Protein AF-A0AAV2CJ09-F1 (afdb_monomer_lite)

InterPro domains:
  IPR005162 Retrotransposon-derived protein PEG10, N-terminal capsid-like domain [PF03732] (2-63)

Organism: NCBI:txid586398

Foldseek 3Di:
DVVVPPQPPVNLVVLVVCLQPAAQDVVRALVNSVVSNVVSVVSDDVVCPDQLNSLVSSLVRYDPQLNVQDDPVCSPGSVSVSVSSNVVVVVVVVD

Structure (mmCIF, N/CA/C/O backbone):
data_AF-A0AAV2CJ09-F1
#
_entry.id   AF-A0AAV2CJ09-F1
#
loop_
_atom_site.group_PDB
_atom_site.id
_atom_site.type_symbol
_atom_site.label_atom_id
_atom_site.label_alt_id
_atom_site.label_comp_id
_atom_site.label_asym_id
_atom_site.label_entity_id
_atom_site.label_seq_id
_atom_site.pdbx_PDB_ins_code
_atom_site.Cartn_x
_atom_site.Cartn_y
_atom_site.Cartn_z
_atom_site.occupancy
_atom_site.B_iso_or_equiv
_atom_site.auth_seq_id
_atom_site.auth_comp_id
_atom_site.auth_asym_id
_atom_site.auth_atom_id
_atom_site.pdbx_PDB_model_num
ATOM 1 N N . MET A 1 1 ? 22.296 -2.167 -10.620 1.00 51.25 1 MET A N 1
ATOM 2 C CA . MET A 1 1 ? 21.974 -2.724 -9.282 1.00 51.25 1 MET A CA 1
ATOM 3 C C . MET A 1 1 ? 21.820 -4.232 -9.488 1.00 51.25 1 MET A C 1
ATOM 5 O O . MET A 1 1 ? 21.184 -4.596 -10.460 1.00 51.25 1 MET A O 1
ATOM 9 N N . PHE A 1 2 ? 22.421 -5.109 -8.673 1.00 49.28 2 PHE A N 1
ATOM 10 C CA . PHE A 1 2 ? 22.568 -6.565 -8.944 1.00 49.28 2 PHE A CA 1
ATOM 11 C C . PHE A 1 2 ? 21.270 -7.377 -9.195 1.00 49.28 2 PHE A C 1
ATOM 13 O O . PHE A 1 2 ? 21.333 -8.551 -9.537 1.00 49.28 2 PHE A O 1
ATOM 20 N N . LEU A 1 3 ? 20.086 -6.777 -9.044 1.00 52.19 3 LEU A N 1
ATOM 21 C CA . LEU A 1 3 ? 18.797 -7.403 -9.370 1.00 52.19 3 LEU A CA 1
ATOM 22 C C . LEU A 1 3 ? 18.482 -7.377 -10.876 1.00 52.19 3 LEU A C 1
ATOM 24 O O . LEU A 1 3 ? 17.584 -8.104 -11.314 1.00 52.19 3 LEU A O 1
ATOM 28 N N . ASP A 1 4 ? 19.213 -6.566 -11.655 1.00 53.62 4 ASP A N 1
ATOM 29 C CA . ASP A 1 4 ? 18.964 -6.407 -13.088 1.00 53.62 4 ASP A CA 1
ATOM 30 C C . ASP A 1 4 ? 19.351 -7.640 -13.919 1.00 53.62 4 ASP A C 1
ATOM 32 O O . ASP A 1 4 ? 18.695 -7.932 -14.917 1.00 53.62 4 ASP A O 1
ATOM 36 N N . GLU A 1 5 ? 20.332 -8.413 -13.451 1.00 56.62 5 GLU A N 1
ATOM 37 C CA . GLU A 1 5 ? 20.893 -9.574 -14.156 1.00 56.62 5 GLU A CA 1
ATOM 38 C C . GLU A 1 5 ? 20.152 -10.898 -13.897 1.00 56.62 5 GLU A C 1
ATOM 40 O O . GLU A 1 5 ? 20.343 -11.851 -14.645 1.00 56.62 5 GLU A O 1
ATOM 45 N N . TYR A 1 6 ? 19.305 -10.983 -12.861 1.00 63.34 6 TYR A N 1
ATOM 46 C CA . TYR A 1 6 ? 18.783 -12.277 -12.375 1.00 63.34 6 TYR A CA 1
ATOM 47 C C . TYR A 1 6 ? 17.256 -12.400 -12.315 1.00 63.34 6 TYR A C 1
ATOM 49 O O . TYR 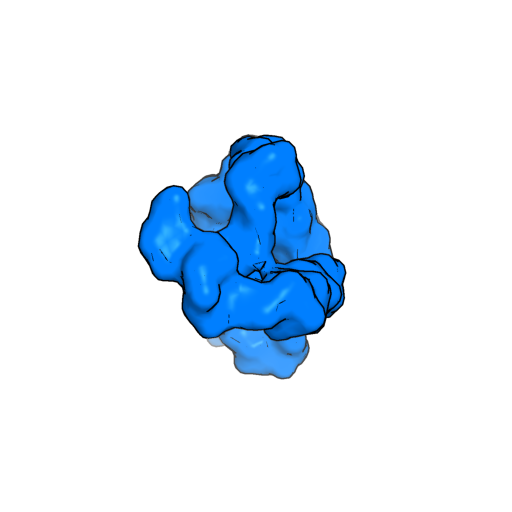A 1 6 ? 16.731 -13.485 -12.069 1.00 63.34 6 TYR A O 1
ATOM 57 N N . ILE A 1 7 ? 16.521 -11.306 -12.527 1.00 65.25 7 ILE A N 1
ATOM 58 C CA . ILE A 1 7 ? 15.054 -11.331 -12.562 1.00 65.25 7 ILE A CA 1
ATOM 59 C C . ILE A 1 7 ? 14.617 -11.104 -14.009 1.00 65.25 7 ILE A C 1
ATOM 61 O O . ILE A 1 7 ? 14.802 -9.993 -14.504 1.00 65.25 7 ILE A O 1
ATOM 65 N N . PRO A 1 8 ? 14.033 -12.109 -14.687 1.00 80.25 8 PRO A N 1
ATOM 66 C CA . PRO A 1 8 ? 13.504 -11.933 -16.033 1.00 80.25 8 PRO A CA 1
ATOM 67 C C . PRO A 1 8 ? 12.545 -10.743 -16.099 1.00 80.25 8 PRO A C 1
ATOM 69 O O . PRO A 1 8 ? 11.766 -10.522 -15.169 1.00 80.25 8 PRO A O 1
ATOM 72 N N . GLN A 1 9 ? 12.575 -9.994 -17.203 1.00 74.25 9 GLN A N 1
ATOM 73 C CA . GLN A 1 9 ? 11.703 -8.831 -17.394 1.00 74.25 9 GLN A CA 1
ATOM 74 C C . GLN A 1 9 ? 10.224 -9.189 -17.184 1.00 74.25 9 GLN A C 1
ATOM 76 O O . GLN A 1 9 ? 9.509 -8.456 -16.511 1.00 74.25 9 GLN A O 1
ATOM 81 N N . THR A 1 10 ? 9.810 -10.374 -17.636 1.00 78.12 10 THR A N 1
ATOM 82 C CA . THR A 1 10 ? 8.464 -10.923 -17.417 1.00 78.12 10 THR A CA 1
ATOM 83 C C . THR A 1 10 ? 8.083 -10.991 -15.938 1.00 78.12 10 THR A C 1
ATOM 85 O O . THR A 1 10 ? 7.011 -10.544 -15.554 1.00 78.12 10 THR A O 1
ATOM 88 N N . VAL A 1 11 ? 8.991 -11.444 -15.070 1.00 78.06 11 VAL A N 1
ATOM 89 C CA . VAL A 1 11 ? 8.755 -11.510 -13.619 1.00 78.06 11 VAL A CA 1
ATOM 90 C C . VAL A 1 11 ? 8.641 -10.108 -13.011 1.00 78.06 11 VAL A C 1
ATOM 92 O O . VAL A 1 11 ? 7.889 -9.906 -12.058 1.00 78.06 11 VAL A O 1
ATOM 95 N N . ARG A 1 12 ? 9.369 -9.117 -13.542 1.00 73.88 12 ARG A N 1
ATOM 96 C CA . ARG A 1 12 ? 9.236 -7.718 -13.098 1.00 73.88 12 ARG A CA 1
ATOM 97 C C . ARG A 1 12 ? 7.902 -7.122 -13.517 1.00 73.88 12 ARG A C 1
ATOM 99 O O . ARG A 1 12 ? 7.278 -6.440 -12.707 1.00 73.88 12 ARG A O 1
ATOM 106 N N . ASP A 1 13 ? 7.472 -7.396 -14.741 1.00 79.19 13 ASP A N 1
ATOM 107 C CA . ASP A 1 13 ? 6.199 -6.922 -15.275 1.00 79.19 13 ASP A CA 1
ATOM 108 C C . ASP A 1 13 ? 5.024 -7.530 -14.497 1.00 79.19 13 ASP A C 1
ATOM 110 O O . ASP A 1 13 ? 4.147 -6.788 -14.054 1.00 79.19 13 ASP A O 1
ATOM 114 N N . ASP A 1 14 ? 5.081 -8.826 -14.175 1.00 82.75 14 ASP A N 1
ATOM 115 C CA . ASP A 1 14 ? 4.099 -9.492 -13.309 1.00 82.75 14 ASP A CA 1
ATOM 116 C C . ASP A 1 14 ? 4.060 -8.857 -11.909 1.00 82.75 14 ASP A C 1
ATOM 118 O O . ASP A 1 14 ? 3.000 -8.519 -11.381 1.00 82.75 14 ASP A O 1
ATOM 122 N N . LYS A 1 15 ? 5.228 -8.613 -11.294 1.00 80.75 15 LYS A N 1
ATOM 123 C CA . LYS A 1 15 ? 5.307 -7.961 -9.972 1.00 80.75 15 LYS A CA 1
ATOM 124 C C . LYS A 1 15 ? 4.822 -6.514 -10.006 1.00 80.75 15 LYS A C 1
ATOM 126 O O . LYS A 1 15 ? 4.283 -6.018 -9.013 1.00 80.75 15 LYS A O 1
ATOM 131 N N . ARG A 1 16 ? 5.000 -5.829 -11.134 1.00 80.38 16 ARG A N 1
ATOM 132 C CA . ARG A 1 16 ? 4.461 -4.491 -11.368 1.00 80.38 16 ARG A CA 1
ATOM 133 C C . ARG A 1 16 ? 2.942 -4.540 -11.488 1.00 80.38 16 ARG A C 1
ATOM 135 O O . ARG A 1 16 ? 2.282 -3.710 -10.866 1.00 80.38 16 ARG A O 1
ATOM 142 N N . GLU A 1 17 ? 2.383 -5.490 -12.230 1.00 84.00 17 GLU A N 1
ATOM 143 C CA . GLU A 1 17 ? 0.935 -5.695 -12.289 1.00 84.00 17 GLU A CA 1
ATOM 144 C C . GLU A 1 17 ? 0.356 -6.008 -10.906 1.00 84.00 17 GLU A C 1
ATOM 146 O O . GLU A 1 17 ? -0.611 -5.362 -10.495 1.00 84.00 17 GLU A O 1
ATOM 151 N N . ASP A 1 18 ? 0.994 -6.905 -10.148 1.00 85.81 18 ASP A N 1
ATOM 152 C CA . ASP A 1 18 ? 0.631 -7.219 -8.762 1.00 85.81 18 ASP A CA 1
ATOM 153 C C . ASP A 1 18 ? 0.590 -5.945 -7.906 1.00 85.81 18 ASP A C 1
ATOM 155 O O . ASP A 1 18 ? -0.378 -5.685 -7.189 1.00 85.81 18 ASP A O 1
ATOM 159 N N . PHE A 1 19 ? 1.617 -5.096 -8.009 1.00 86.38 19 PHE A N 1
ATOM 160 C CA . PHE A 1 19 ? 1.676 -3.825 -7.290 1.00 86.38 19 PHE A CA 1
ATOM 161 C C . PHE A 1 19 ? 0.568 -2.850 -7.719 1.00 86.38 19 PHE A C 1
ATOM 163 O O . PHE A 1 19 ? -0.068 -2.197 -6.882 1.00 86.38 19 PHE A O 1
ATOM 170 N N . MET A 1 20 ? 0.289 -2.756 -9.020 1.00 83.69 20 MET A N 1
ATOM 171 C CA . MET A 1 20 ? -0.767 -1.896 -9.565 1.00 83.69 20 MET A CA 1
ATOM 172 C C . MET A 1 20 ? -2.173 -2.383 -9.205 1.00 83.69 20 MET A C 1
ATOM 174 O O . MET A 1 20 ? -3.092 -1.571 -9.088 1.00 83.69 20 MET A O 1
ATOM 178 N N . ARG A 1 21 ? -2.343 -3.682 -8.955 1.00 89.38 21 ARG A N 1
ATOM 179 C CA . ARG A 1 21 ? -3.616 -4.287 -8.542 1.00 89.38 21 ARG A CA 1
ATOM 180 C C . ARG A 1 21 ? -3.762 -4.419 -7.027 1.00 89.38 21 ARG A C 1
ATOM 182 O O . ARG A 1 21 ? -4.885 -4.598 -6.558 1.00 89.38 21 ARG A O 1
ATOM 189 N N . LEU A 1 22 ? -2.675 -4.265 -6.264 1.00 92.12 22 LEU A N 1
ATOM 190 C CA . LEU A 1 22 ? -2.664 -4.400 -4.809 1.00 92.12 22 LEU A CA 1
ATOM 191 C C . LEU A 1 22 ? -3.731 -3.519 -4.138 1.00 92.12 22 LEU A C 1
ATOM 193 O O . LEU A 1 22 ? -3.739 -2.291 -4.262 1.00 92.12 22 LEU A O 1
ATOM 197 N N . LYS A 1 23 ? -4.631 -4.150 -3.391 1.00 94.44 23 LYS A N 1
ATOM 198 C CA . LYS A 1 23 ? -5.637 -3.481 -2.567 1.00 94.44 23 LYS A CA 1
ATOM 199 C C . LYS A 1 23 ? -5.694 -4.187 -1.221 1.00 94.44 23 LYS A C 1
ATOM 201 O O . LYS A 1 23 ? -5.543 -5.401 -1.159 1.00 94.44 23 LYS A O 1
ATOM 206 N N . GLN A 1 24 ? -5.918 -3.431 -0.157 1.00 95.62 24 GLN A N 1
ATOM 207 C CA . GLN A 1 24 ? -6.173 -3.975 1.165 1.00 95.62 24 GLN A CA 1
ATOM 208 C C . GLN A 1 24 ? -7.510 -4.717 1.137 1.00 95.62 24 GLN A C 1
ATOM 210 O O . GLN A 1 24 ? -8.560 -4.128 0.861 1.00 95.62 24 GLN A O 1
ATOM 215 N N . HIS A 1 25 ? -7.463 -6.016 1.410 1.00 91.56 25 HIS A N 1
ATOM 216 C CA . HIS A 1 25 ? -8.651 -6.861 1.427 1.00 91.56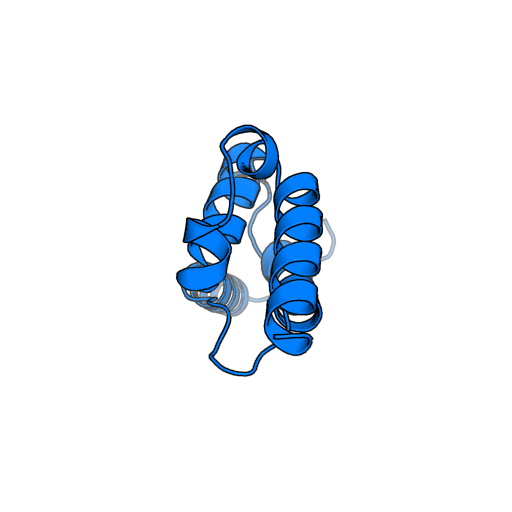 25 HIS A CA 1
ATOM 217 C C . HIS A 1 25 ? -9.476 -6.655 2.705 1.00 91.56 25 HIS A C 1
ATOM 219 O O . HIS A 1 25 ? -8.993 -6.152 3.722 1.00 91.56 25 HIS A O 1
ATOM 225 N N . ARG A 1 26 ? -10.749 -7.067 2.668 1.00 86.25 26 ARG A N 1
ATOM 226 C CA . ARG A 1 26 ? -11.600 -7.091 3.864 1.00 86.25 26 ARG A CA 1
ATOM 227 C C . ARG A 1 26 ? -11.024 -8.103 4.861 1.00 86.25 26 ARG A C 1
ATOM 229 O O . ARG A 1 26 ? -10.771 -9.240 4.485 1.00 86.25 26 ARG A O 1
ATOM 236 N N . GLY A 1 27 ? -10.814 -7.682 6.107 1.00 86.94 27 GLY A N 1
ATOM 237 C CA . GLY A 1 27 ? -10.197 -8.509 7.152 1.00 86.94 27 GLY A CA 1
ATOM 238 C C . GLY A 1 27 ? -8.664 -8.491 7.173 1.00 86.94 27 GLY A C 1
ATOM 239 O O . GLY A 1 27 ? -8.084 -8.974 8.137 1.00 86.94 27 GLY A O 1
ATOM 240 N N . GLN A 1 28 ? -8.005 -7.894 6.171 1.00 93.44 28 GLN A N 1
ATOM 241 C CA . GLN A 1 28 ? -6.557 -7.681 6.191 1.00 93.44 28 GLN A CA 1
ATOM 242 C C . GLN A 1 28 ? -6.213 -6.431 7.003 1.00 93.44 28 GLN A C 1
ATOM 244 O O . GLN A 1 28 ? -6.770 -5.352 6.760 1.00 93.44 28 GLN A O 1
ATOM 249 N N . SER A 1 29 ? -5.258 -6.556 7.923 1.00 95.94 29 SER A N 1
ATOM 250 C CA . SER A 1 29 ? -4.800 -5.418 8.715 1.00 95.94 29 SER A CA 1
ATOM 251 C C . SER A 1 29 ? -4.014 -4.407 7.875 1.00 95.94 29 SER A C 1
ATOM 253 O O . SER A 1 29 ? -3.368 -4.743 6.875 1.00 95.94 29 SER A O 1
ATOM 255 N N . VAL A 1 30 ? -4.025 -3.147 8.306 1.00 95.88 30 VAL A N 1
ATOM 256 C CA . VAL A 1 30 ? -3.224 -2.066 7.716 1.00 95.88 30 VAL A CA 1
ATOM 257 C C . VAL A 1 30 ? -1.738 -2.432 7.712 1.00 95.88 30 VAL A C 1
ATOM 259 O O . VAL A 1 30 ? -1.041 -2.167 6.731 1.00 95.88 30 VAL A O 1
ATOM 262 N N . THR A 1 31 ? -1.250 -3.085 8.769 1.00 96.31 31 THR A N 1
ATOM 263 C CA . THR A 1 31 ? 0.142 -3.543 8.877 1.00 96.31 31 THR A CA 1
ATOM 264 C C . THR A 1 31 ? 0.478 -4.585 7.811 1.00 96.31 31 THR A C 1
ATOM 266 O O . THR A 1 31 ? 1.456 -4.415 7.084 1.00 96.31 31 THR A O 1
ATOM 269 N N . GLU A 1 32 ? -0.344 -5.627 7.655 1.00 96.06 32 GLU A N 1
ATOM 270 C CA . GLU A 1 32 ? -0.128 -6.671 6.641 1.00 96.06 32 GLU A CA 1
ATOM 271 C C . GLU A 1 32 ? -0.147 -6.102 5.221 1.00 96.06 32 GLU A C 1
ATOM 273 O O . GLU A 1 32 ? 0.726 -6.418 4.408 1.00 96.06 32 GLU A O 1
ATOM 278 N N . TYR A 1 33 ? -1.110 -5.223 4.929 1.00 96.75 33 TYR A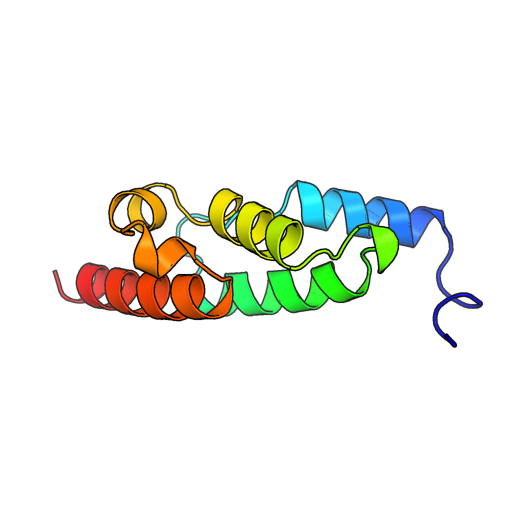 N 1
ATOM 279 C CA . TYR A 1 33 ? -1.173 -4.517 3.652 1.00 96.75 33 TYR A CA 1
ATOM 280 C C . TYR A 1 33 ? 0.093 -3.688 3.401 1.00 96.75 33 TYR A C 1
ATOM 282 O O . TYR A 1 33 ? 0.666 -3.736 2.312 1.00 96.75 33 TYR A O 1
ATOM 290 N N . THR A 1 34 ? 0.568 -2.962 4.414 1.00 95.62 34 THR A N 1
ATOM 291 C CA . THR A 1 34 ? 1.751 -2.097 4.306 1.00 95.62 34 THR A CA 1
ATOM 292 C C . THR A 1 34 ? 3.021 -2.893 4.046 1.00 95.62 34 THR A C 1
ATOM 294 O O . THR A 1 34 ? 3.846 -2.491 3.223 1.00 95.62 34 THR A O 1
ATOM 297 N N . GLU A 1 35 ? 3.185 -4.032 4.711 1.00 95.19 35 GLU A N 1
ATOM 298 C CA . GLU A 1 35 ? 4.327 -4.912 4.482 1.00 95.19 35 GLU A CA 1
ATOM 299 C C . GLU A 1 35 ? 4.303 -5.516 3.074 1.00 95.19 35 GLU A C 1
ATOM 301 O O . GLU A 1 35 ? 5.331 -5.522 2.390 1.00 95.19 35 GLU A O 1
ATOM 306 N N . LEU A 1 36 ? 3.134 -5.939 2.581 1.00 93.31 36 LEU A N 1
ATOM 307 C CA . LEU A 1 36 ? 2.993 -6.414 1.202 1.00 93.31 36 LEU A CA 1
ATOM 308 C C . LEU A 1 36 ? 3.275 -5.300 0.183 1.00 93.31 36 LEU A C 1
ATOM 310 O O . LEU A 1 36 ? 4.008 -5.514 -0.783 1.00 93.31 36 LEU A O 1
ATOM 314 N N . PHE A 1 37 ? 2.778 -4.089 0.442 1.00 94.12 37 PHE A N 1
ATOM 315 C CA . PHE A 1 37 ? 3.046 -2.914 -0.380 1.00 94.12 37 PHE A CA 1
ATOM 316 C C . PHE A 1 37 ? 4.546 -2.618 -0.468 1.00 94.12 37 PHE A C 1
ATOM 318 O O . PHE A 1 37 ? 5.076 -2.452 -1.563 1.00 94.12 37 PHE A O 1
ATOM 325 N N . LYS A 1 38 ? 5.264 -2.597 0.665 1.00 92.06 38 LYS A N 1
ATOM 326 C CA . LYS A 1 38 ? 6.721 -2.382 0.688 1.00 92.06 38 LYS A CA 1
ATOM 327 C C . LYS A 1 38 ? 7.471 -3.478 -0.065 1.00 92.06 38 LYS A C 1
ATOM 329 O O . LYS A 1 38 ? 8.434 -3.165 -0.763 1.00 92.06 38 LYS A O 1
ATOM 334 N N . LYS A 1 39 ? 7.057 -4.743 0.076 1.00 90.50 39 LYS A N 1
ATOM 335 C CA . LYS A 1 39 ? 7.662 -5.876 -0.642 1.00 90.50 39 LYS A CA 1
ATOM 336 C C . LYS A 1 39 ? 7.513 -5.709 -2.151 1.00 90.50 39 LYS A C 1
ATOM 338 O O . LYS A 1 39 ? 8.514 -5.793 -2.851 1.00 90.50 39 LYS A O 1
ATOM 343 N N . LEU A 1 40 ? 6.307 -5.414 -2.633 1.00 88.81 40 LEU A N 1
ATOM 344 C CA . LEU A 1 40 ? 6.036 -5.250 -4.062 1.00 88.81 40 LEU A CA 1
ATOM 345 C C . LEU A 1 40 ? 6.661 -3.975 -4.641 1.00 88.81 40 LEU A C 1
ATOM 347 O O . LEU A 1 40 ? 7.235 -4.020 -5.725 1.00 88.81 40 LEU A O 1
ATOM 351 N N . ASN A 1 41 ? 6.664 -2.871 -3.885 1.00 87.06 41 ASN A N 1
ATOM 352 C CA . ASN A 1 41 ? 7.273 -1.612 -4.316 1.00 87.06 41 ASN A CA 1
ATOM 353 C C . ASN A 1 41 ? 8.754 -1.789 -4.678 1.00 87.06 41 ASN A C 1
ATOM 355 O O . ASN A 1 41 ? 9.226 -1.110 -5.576 1.00 87.06 41 ASN A O 1
ATOM 359 N N . LYS A 1 42 ? 9.484 -2.723 -4.040 1.00 85.06 42 LYS A N 1
ATOM 360 C CA . LYS A 1 42 ? 10.899 -3.014 -4.348 1.00 85.06 42 LYS A CA 1
ATOM 361 C C . LYS A 1 42 ? 11.137 -3.462 -5.791 1.00 85.06 42 LYS A C 1
ATOM 363 O O . LYS A 1 42 ? 12.212 -3.168 -6.300 1.00 85.06 42 LYS A O 1
ATOM 368 N N . TYR A 1 43 ? 10.162 -4.124 -6.412 1.00 78.44 43 TYR A N 1
ATOM 369 C CA . TYR A 1 43 ? 10.247 -4.637 -7.783 1.00 78.44 43 TYR A CA 1
ATOM 370 C C . TYR A 1 43 ? 9.812 -3.611 -8.834 1.00 78.44 43 TYR A C 1
ATOM 372 O O . TYR A 1 43 ? 10.023 -3.827 -10.022 1.00 78.44 43 TYR A O 1
ATOM 380 N N . VAL A 1 44 ? 9.221 -2.493 -8.405 1.00 78.50 44 VAL A N 1
ATOM 381 C CA . VAL A 1 44 ? 8.871 -1.389 -9.297 1.00 78.50 44 VAL A CA 1
ATOM 382 C C . VAL A 1 44 ? 10.131 -0.595 -9.611 1.00 78.50 44 VAL A C 1
ATOM 384 O O . VAL A 1 44 ? 10.862 -0.189 -8.696 1.00 78.50 44 VAL A O 1
ATOM 387 N N . ASP A 1 45 ? 10.346 -0.371 -10.905 1.00 76.31 45 ASP A N 1
ATOM 388 C CA . ASP A 1 45 ? 11.466 0.398 -11.433 1.00 76.31 45 ASP A CA 1
ATOM 389 C C . ASP A 1 45 ? 11.536 1.787 -10.751 1.00 76.31 45 ASP A C 1
ATOM 391 O O . ASP A 1 45 ? 10.505 2.466 -10.617 1.00 76.31 45 ASP A O 1
ATOM 395 N N . PRO A 1 46 ? 12.725 2.201 -10.261 1.00 78.75 46 PRO A N 1
ATOM 396 C CA . PRO A 1 46 ? 12.928 3.473 -9.570 1.00 78.75 46 PRO A CA 1
ATOM 397 C C . PRO A 1 46 ? 12.378 4.699 -10.305 1.00 78.75 46 PRO A C 1
ATOM 399 O O . PRO A 1 46 ? 11.911 5.624 -9.642 1.00 78.75 46 PRO A O 1
ATOM 402 N N . VAL A 1 47 ? 12.369 4.696 -11.643 1.00 73.94 47 VAL A N 1
ATOM 403 C CA . VAL A 1 47 ? 11.832 5.792 -12.469 1.00 73.94 47 VAL A CA 1
ATOM 404 C C . VAL A 1 47 ? 10.343 6.030 -12.190 1.00 73.94 47 VAL A C 1
ATOM 406 O O . VAL A 1 47 ? 9.863 7.160 -12.253 1.00 73.94 47 VAL A O 1
ATOM 409 N N . TYR A 1 48 ? 9.613 4.986 -11.795 1.00 68.44 48 TYR A N 1
ATOM 410 C CA . TYR A 1 48 ? 8.189 5.057 -11.462 1.00 68.44 48 TYR A CA 1
ATOM 411 C C . TYR A 1 48 ? 7.932 5.200 -9.952 1.00 68.44 48 TYR A C 1
ATOM 413 O O . TYR A 1 48 ? 6.783 5.346 -9.531 1.00 68.44 48 TYR A O 1
ATOM 421 N N . ARG A 1 49 ? 8.982 5.195 -9.118 1.00 81.19 49 ARG A N 1
ATOM 422 C CA . ARG A 1 49 ? 8.902 5.289 -7.651 1.00 81.19 49 ARG A CA 1
ATOM 423 C C . ARG A 1 49 ? 9.065 6.729 -7.159 1.00 81.19 49 ARG A C 1
ATOM 425 O O . ARG A 1 49 ? 9.867 7.018 -6.270 1.00 81.19 49 ARG A O 1
ATOM 432 N N . THR A 1 50 ? 8.286 7.651 -7.716 1.00 87.69 50 THR A N 1
ATOM 433 C CA . THR A 1 50 ? 8.252 9.024 -7.196 1.00 87.69 50 THR A CA 1
ATOM 434 C C . THR A 1 50 ? 7.560 9.052 -5.826 1.00 87.69 50 THR A C 1
ATOM 436 O O . THR A 1 50 ? 6.618 8.286 -5.603 1.00 87.69 50 THR A O 1
ATOM 439 N N . PRO A 1 51 ? 7.960 9.932 -4.887 1.00 88.50 51 PRO A N 1
ATOM 440 C CA . PRO A 1 51 ? 7.308 10.021 -3.578 1.00 88.50 51 PRO A CA 1
ATOM 441 C C . PRO A 1 51 ? 5.792 10.247 -3.665 1.00 88.50 51 PRO A C 1
ATOM 443 O O . PRO A 1 51 ? 5.030 9.628 -2.921 1.00 88.50 51 PRO A O 1
ATOM 446 N N . ALA A 1 52 ? 5.351 11.081 -4.613 1.00 89.44 52 ALA A N 1
ATOM 447 C CA . ALA A 1 52 ? 3.936 11.332 -4.875 1.00 89.44 52 ALA A CA 1
ATOM 448 C C . ALA A 1 52 ? 3.225 10.087 -5.429 1.00 89.44 52 ALA A C 1
ATOM 450 O O . ALA A 1 52 ? 2.181 9.705 -4.908 1.00 89.44 52 ALA A O 1
ATOM 451 N N . GLY A 1 53 ? 3.822 9.396 -6.407 1.00 89.81 53 GLY A N 1
ATOM 452 C CA . GLY A 1 53 ? 3.250 8.174 -6.974 1.00 89.81 53 GLY A CA 1
ATOM 453 C C . GLY A 1 53 ? 3.128 7.049 -5.946 1.00 89.81 53 GLY A C 1
ATOM 454 O O . GLY A 1 53 ? 2.094 6.391 -5.865 1.00 89.81 53 GLY A O 1
ATOM 455 N N . VAL A 1 54 ? 4.145 6.869 -5.097 1.00 90.88 54 VAL A N 1
ATOM 456 C CA . VAL A 1 54 ? 4.123 5.882 -4.006 1.00 90.88 54 VAL A CA 1
ATOM 457 C C . VAL A 1 54 ? 3.024 6.205 -2.995 1.00 90.88 54 VAL A C 1
ATOM 459 O O . VAL A 1 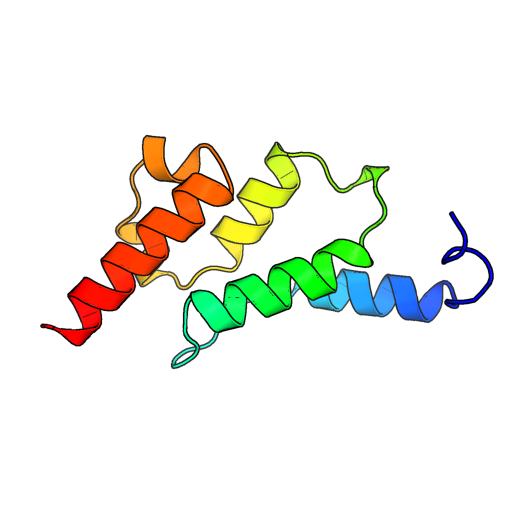54 ? 2.267 5.314 -2.608 1.00 90.88 54 VAL A O 1
ATOM 462 N N . ARG A 1 55 ? 2.910 7.473 -2.587 1.00 93.12 55 ARG A N 1
ATOM 463 C CA . ARG A 1 55 ? 1.845 7.957 -1.699 1.00 93.12 55 ARG A CA 1
ATOM 464 C C . ARG A 1 55 ? 0.466 7.685 -2.299 1.00 93.12 55 ARG A C 1
ATOM 466 O O . ARG A 1 55 ? -0.365 7.066 -1.640 1.00 93.12 55 ARG A O 1
ATOM 473 N N . ASP A 1 56 ? 0.236 8.110 -3.536 1.00 92.75 56 ASP A N 1
ATOM 474 C CA . ASP A 1 56 ? -1.070 8.001 -4.189 1.00 92.75 56 ASP A CA 1
ATOM 475 C C . ASP A 1 56 ? -1.461 6.544 -4.394 1.00 92.75 56 ASP A C 1
ATOM 477 O O . ASP A 1 56 ? -2.586 6.155 -4.083 1.00 92.75 56 ASP A O 1
ATOM 481 N N . ARG A 1 57 ? -0.513 5.706 -4.822 1.00 93.38 57 ARG A N 1
ATOM 482 C CA . ARG A 1 57 ? -0.738 4.271 -4.986 1.00 93.38 57 ARG A CA 1
ATOM 483 C C . ARG A 1 57 ? -1.065 3.593 -3.658 1.00 93.38 57 ARG A C 1
ATOM 485 O O . ARG A 1 57 ? -2.006 2.800 -3.596 1.00 93.38 57 ARG A O 1
ATOM 492 N N . TYR A 1 58 ? -0.326 3.925 -2.599 1.00 94.94 58 TYR A N 1
ATOM 493 C CA . TYR A 1 58 ? -0.574 3.397 -1.260 1.00 94.94 58 TYR A CA 1
ATOM 494 C C . TYR A 1 58 ? -1.974 3.767 -0.770 1.00 94.94 58 TYR A C 1
ATOM 496 O O . TYR A 1 58 ? -2.722 2.884 -0.345 1.00 94.94 58 TYR A O 1
ATOM 504 N N . ILE A 1 59 ? -2.351 5.045 -0.886 1.00 95.06 59 ILE A N 1
ATOM 505 C CA . ILE A 1 59 ? -3.674 5.529 -0.486 1.00 95.06 59 ILE A CA 1
ATOM 506 C C . ILE A 1 59 ? -4.753 4.875 -1.341 1.00 95.06 59 ILE A C 1
ATOM 508 O O . ILE A 1 59 ? -5.722 4.386 -0.787 1.00 95.06 59 ILE A O 1
ATOM 512 N N . GLN A 1 60 ? -4.606 4.792 -2.664 1.00 94.56 60 GLN A N 1
ATOM 513 C CA . GLN A 1 60 ? -5.603 4.160 -3.537 1.00 94.56 60 GLN A CA 1
ATOM 514 C C . GLN A 1 60 ? -5.895 2.706 -3.149 1.00 94.56 60 GLN A C 1
ATOM 516 O O . GLN A 1 60 ? -7.059 2.292 -3.193 1.00 94.56 60 GLN A O 1
ATOM 521 N N . GLY A 1 61 ? -4.859 1.955 -2.766 1.00 95.00 61 GLY A N 1
ATOM 522 C CA . GLY A 1 61 ? -4.978 0.560 -2.359 1.00 95.00 61 GLY A CA 1
ATOM 523 C C . GLY A 1 61 ? -5.581 0.348 -0.966 1.00 95.00 61 GLY A C 1
ATOM 524 O O . GLY A 1 61 ? -6.083 -0.742 -0.722 1.00 95.00 61 GLY A O 1
ATOM 525 N N . LEU A 1 62 ? -5.618 1.349 -0.077 1.00 96.31 62 LEU A N 1
ATOM 526 C CA . LEU A 1 62 ? -6.278 1.217 1.233 1.00 96.31 62 LEU A CA 1
ATOM 527 C C . LEU A 1 62 ? -7.790 0.958 1.099 1.00 96.31 62 LEU A C 1
ATOM 529 O O . LEU A 1 62 ? -8.430 1.360 0.112 1.00 96.31 62 LEU A O 1
ATOM 533 N N . ARG A 1 63 ? -8.383 0.330 2.125 1.00 95.69 63 ARG A N 1
ATOM 534 C CA . ARG A 1 63 ? -9.842 0.141 2.209 1.00 95.69 63 ARG A CA 1
ATOM 535 C C . ARG A 1 63 ? -10.583 1.488 2.168 1.00 95.69 63 ARG A C 1
ATOM 537 O O . ARG A 1 63 ? -10.077 2.530 2.581 1.00 95.69 63 ARG A O 1
ATOM 544 N N . ALA A 1 64 ? -11.790 1.480 1.600 1.00 93.38 64 ALA A N 1
ATOM 545 C CA . ALA A 1 64 ? -12.571 2.695 1.351 1.00 93.38 64 ALA A CA 1
ATOM 546 C C . ALA A 1 64 ? -13.008 3.429 2.627 1.00 93.38 64 ALA A C 1
ATOM 548 O O . ALA A 1 64 ? -13.027 4.655 2.635 1.00 93.38 64 ALA A O 1
ATOM 549 N N . ASP A 1 65 ? -13.336 2.692 3.681 1.00 92.88 65 ASP A N 1
ATOM 550 C CA . ASP A 1 65 ? -13.647 3.207 5.018 1.00 92.88 65 ASP A CA 1
ATOM 551 C C . ASP A 1 65 ? -12.466 3.972 5.626 1.00 92.88 65 ASP A C 1
ATOM 553 O O . ASP A 1 65 ? -12.613 5.148 5.951 1.00 92.88 65 ASP A O 1
ATOM 557 N N . LEU A 1 66 ? -11.275 3.368 5.655 1.00 93.81 66 LEU A N 1
ATOM 558 C CA . LEU A 1 66 ? -10.064 4.012 6.162 1.00 93.81 66 LEU A CA 1
ATOM 559 C C . LEU A 1 66 ? -9.770 5.300 5.391 1.00 93.81 66 LEU A C 1
ATOM 561 O O . LEU A 1 66 ? -9.533 6.343 5.989 1.00 93.81 66 LEU A O 1
ATOM 565 N N . LYS A 1 67 ? -9.870 5.262 4.055 1.00 93.94 67 LYS A N 1
ATOM 566 C CA . LYS A 1 67 ? -9.651 6.445 3.205 1.00 93.94 67 LYS A CA 1
ATOM 567 C C . LYS A 1 67 ? -10.631 7.571 3.508 1.00 93.94 67 LYS A C 1
ATOM 569 O O . LYS A 1 67 ? -10.219 8.728 3.508 1.00 93.94 67 LYS A O 1
ATOM 574 N N . LYS A 1 68 ? -11.911 7.263 3.735 1.00 93.38 68 LYS A N 1
ATOM 575 C CA . LYS A 1 68 ? -12.947 8.269 4.030 1.00 93.38 68 LYS A CA 1
ATOM 576 C C . LYS A 1 68 ? -12.693 8.990 5.352 1.00 93.38 68 LYS A C 1
ATOM 578 O O . LYS A 1 68 ? -12.986 10.175 5.444 1.00 93.38 68 LYS A O 1
ATOM 583 N N . CYS A 1 69 ? -12.114 8.299 6.326 1.00 92.62 69 CYS A N 1
ATOM 584 C CA . CYS A 1 69 ? -11.770 8.857 7.631 1.00 92.62 69 CYS A CA 1
ATOM 585 C C . CYS A 1 69 ? -10.438 9.628 7.643 1.00 92.62 69 CYS A C 1
ATOM 587 O O . CYS A 1 69 ? -10.084 10.191 8.676 1.00 92.62 69 CYS A O 1
ATOM 589 N N . MET A 1 70 ? -9.704 9.656 6.523 1.00 93.81 70 MET A N 1
ATOM 590 C CA . MET A 1 70 ? -8.426 10.361 6.415 1.00 93.81 70 MET A CA 1
ATOM 591 C C . MET A 1 70 ? -8.583 11.802 5.936 1.00 93.81 70 MET A C 1
ATOM 593 O O . MET A 1 70 ? -9.141 12.042 4.860 1.00 93.81 70 MET A O 1
ATOM 597 N N . GLY A 1 71 ? -7.985 12.734 6.676 1.00 92.62 71 GLY A N 1
ATOM 598 C CA . GLY A 1 71 ? -7.878 14.142 6.289 1.00 92.62 71 GLY A CA 1
ATOM 599 C C . GLY A 1 71 ? -6.770 14.423 5.265 1.00 92.62 71 GLY A C 1
ATOM 600 O O . GLY A 1 71 ? -5.940 13.570 4.950 1.00 92.62 71 GLY A O 1
ATOM 601 N N . GLU A 1 72 ? -6.722 15.657 4.760 1.00 90.69 72 GLU A N 1
ATOM 602 C CA . GLU A 1 72 ? -5.726 16.092 3.768 1.00 90.69 72 GLU A CA 1
ATOM 603 C C . GLU A 1 72 ? -4.285 15.992 4.294 1.00 90.69 72 GLU A C 1
ATOM 605 O O . GLU A 1 72 ? -3.422 15.410 3.637 1.00 90.69 72 GLU A O 1
ATOM 610 N N . ALA A 1 73 ? -4.043 16.454 5.525 1.00 91.88 73 ALA A N 1
ATOM 611 C CA . ALA A 1 73 ? -2.731 16.368 6.169 1.00 91.88 73 ALA A CA 1
ATOM 612 C C . ALA A 1 73 ? -2.250 14.915 6.338 1.00 91.88 73 ALA A C 1
ATOM 614 O O . ALA A 1 73 ? -1.070 14.609 6.169 1.00 91.88 73 ALA A O 1
ATOM 615 N N . GLU A 1 74 ? -3.166 13.988 6.622 1.00 93.19 74 GLU A N 1
ATOM 616 C CA . GLU A 1 74 ? -2.841 12.568 6.769 1.00 93.19 74 GLU A CA 1
ATOM 617 C C . GLU A 1 74 ? -2.455 11.942 5.422 1.00 93.19 74 GLU A C 1
ATOM 619 O O . GLU A 1 74 ? -1.589 11.067 5.367 1.00 93.19 74 GLU A O 1
ATOM 624 N N . ARG A 1 75 ? -3.010 12.452 4.319 1.00 93.31 75 ARG A N 1
ATOM 625 C CA . ARG A 1 75 ? -2.697 12.025 2.951 1.00 93.31 75 ARG A CA 1
ATOM 626 C C . ARG A 1 75 ? -1.425 12.650 2.379 1.00 93.31 75 ARG A C 1
ATOM 628 O O . ARG A 1 75 ? -1.073 12.308 1.259 1.00 93.31 75 ARG A O 1
ATOM 635 N N . ALA A 1 76 ? -0.708 13.503 3.114 1.00 92.38 76 ALA A N 1
ATOM 636 C CA . ALA A 1 76 ? 0.475 14.205 2.607 1.00 92.38 76 ALA A CA 1
ATOM 637 C C . ALA A 1 76 ? 1.627 13.269 2.183 1.00 92.38 76 ALA A C 1
ATOM 639 O O . ALA A 1 76 ? 2.351 13.558 1.230 1.00 92.38 76 ALA A O 1
ATOM 640 N N . SER A 1 77 ? 1.791 12.128 2.858 1.00 93.88 77 SER A N 1
ATOM 641 C CA . SER A 1 77 ? 2.842 11.142 2.585 1.00 93.88 77 SER A CA 1
ATOM 642 C C . SER A 1 77 ? 2.372 9.713 2.868 1.00 93.88 77 SER A C 1
ATOM 644 O O . SER A 1 77 ? 1.392 9.495 3.580 1.00 93.88 77 SER A O 1
ATOM 646 N N . GLN A 1 78 ? 3.114 8.713 2.380 1.00 93.31 78 GLN A N 1
ATOM 647 C CA . GLN A 1 78 ? 2.859 7.313 2.742 1.00 93.31 78 GLN A CA 1
ATOM 648 C C . GLN A 1 78 ? 2.956 7.089 4.264 1.00 93.31 78 GLN A C 1
ATOM 650 O O . GLN A 1 78 ? 2.157 6.351 4.835 1.00 93.31 78 GLN A O 1
ATOM 655 N N . ALA A 1 79 ? 3.920 7.727 4.936 1.00 94.38 79 ALA A N 1
ATOM 656 C CA . ALA A 1 79 ? 4.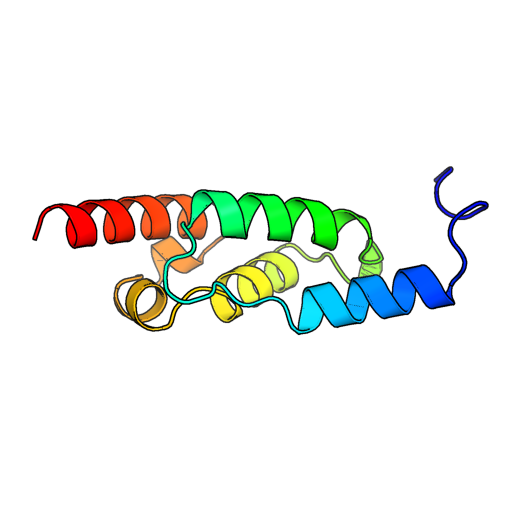148 7.540 6.368 1.00 94.38 79 ALA A CA 1
ATOM 657 C C . ALA A 1 79 ? 3.014 8.127 7.222 1.00 94.38 79 ALA A C 1
ATOM 659 O O . ALA A 1 79 ? 2.551 7.480 8.162 1.00 94.38 79 ALA A O 1
ATOM 660 N N . THR A 1 80 ? 2.545 9.331 6.885 1.00 96.19 80 THR A N 1
ATOM 661 C CA . THR A 1 80 ? 1.392 9.952 7.555 1.00 96.19 80 THR A CA 1
ATOM 662 C C . THR A 1 80 ? 0.122 9.148 7.298 1.00 96.19 80 THR A C 1
ATOM 664 O O . THR A 1 80 ? -0.628 8.893 8.239 1.00 96.19 80 THR A O 1
ATOM 667 N N . ALA A 1 81 ? -0.057 8.643 6.073 1.00 95.81 81 ALA A N 1
ATOM 668 C CA . ALA A 1 81 ? -1.204 7.817 5.725 1.00 95.81 81 ALA A CA 1
ATOM 669 C C . ALA A 1 81 ? -1.202 6.492 6.504 1.00 95.81 81 ALA A C 1
ATOM 671 O O . ALA A 1 81 ? -2.227 6.075 7.032 1.00 95.81 81 ALA A O 1
ATOM 672 N N . TYR A 1 82 ? -0.046 5.843 6.648 1.00 97.00 82 TYR A N 1
ATOM 673 C CA . TYR A 1 82 ? 0.077 4.628 7.455 1.00 97.00 82 TYR A CA 1
ATOM 674 C C . TYR A 1 82 ? -0.307 4.859 8.924 1.00 97.00 82 TYR A C 1
ATOM 676 O O . TYR A 1 82 ? -1.103 4.104 9.478 1.00 97.00 82 TYR A O 1
ATOM 684 N N . ARG A 1 83 ? 0.199 5.934 9.544 1.00 96.69 83 ARG A N 1
ATOM 685 C CA . ARG A 1 83 ? -0.123 6.280 10.942 1.00 96.69 83 ARG A CA 1
ATOM 686 C C . ARG A 1 83 ? -1.615 6.546 11.139 1.00 96.69 83 ARG A C 1
ATOM 688 O O . ARG A 1 83 ? -2.196 6.050 12.100 1.00 96.69 83 ARG A O 1
ATOM 695 N N . ALA A 1 84 ? -2.226 7.294 10.223 1.00 96.00 84 ALA A N 1
ATOM 696 C CA . ALA A 1 84 ? -3.655 7.575 10.263 1.00 96.00 84 ALA A CA 1
ATOM 697 C C . ALA A 1 84 ? -4.490 6.298 10.097 1.00 96.00 84 ALA A C 1
ATOM 699 O O . ALA A 1 84 ? -5.394 6.050 10.887 1.00 96.00 84 ALA A O 1
ATOM 700 N N . ALA A 1 85 ? -4.140 5.445 9.130 1.00 95.62 85 ALA A N 1
ATOM 701 C CA . ALA A 1 85 ? -4.836 4.184 8.893 1.00 95.62 85 ALA A CA 1
ATOM 702 C C . ALA A 1 85 ? -4.764 3.241 10.108 1.00 95.62 85 ALA A C 1
ATOM 704 O O . ALA A 1 85 ? -5.77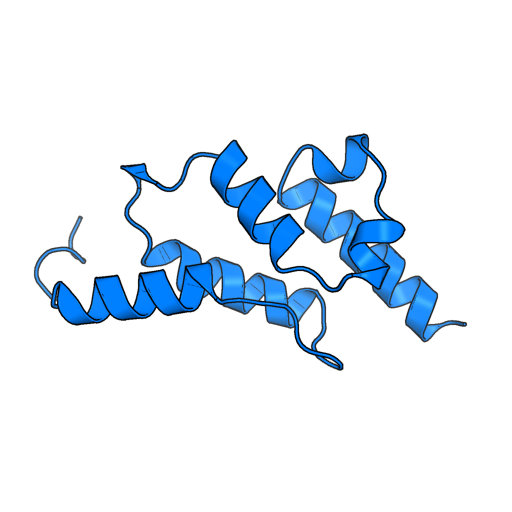3 2.639 10.460 1.00 95.62 85 ALA A O 1
ATOM 705 N N . LEU A 1 86 ? -3.613 3.154 10.789 1.00 96.31 86 LEU A N 1
ATOM 706 C CA . LEU A 1 86 ? -3.476 2.378 12.029 1.00 96.31 86 LEU A CA 1
ATOM 707 C C . LEU A 1 86 ? -4.373 2.897 13.155 1.00 96.31 86 LEU A C 1
ATOM 709 O O . LEU A 1 86 ? -4.975 2.104 13.875 1.00 96.31 86 LEU A O 1
ATOM 713 N N . ARG A 1 87 ? -4.451 4.223 13.315 1.00 95.88 87 ARG A N 1
ATOM 714 C CA . ARG A 1 87 ? -5.327 4.853 14.308 1.00 95.88 87 ARG A CA 1
ATOM 715 C C . ARG A 1 87 ? -6.788 4.502 14.026 1.00 95.88 87 ARG A C 1
ATOM 717 O O . ARG A 1 87 ? -7.454 3.976 14.905 1.00 95.88 87 ARG A O 1
ATOM 724 N N . ILE A 1 88 ? -7.241 4.713 12.789 1.00 94.75 88 ILE A N 1
ATOM 725 C CA . ILE A 1 88 ? -8.626 4.445 12.377 1.00 94.75 88 ILE A CA 1
ATOM 726 C C . ILE A 1 88 ? -8.975 2.955 12.535 1.00 94.75 88 ILE A C 1
ATOM 728 O O . ILE A 1 88 ? -10.035 2.639 13.061 1.00 94.75 88 ILE A O 1
ATOM 732 N N . GLU A 1 89 ? -8.087 2.035 12.136 1.00 94.44 89 GLU A N 1
ATOM 733 C CA . GLU A 1 89 ? -8.322 0.590 12.308 1.00 94.44 89 GLU A CA 1
ATOM 734 C C . GLU A 1 89 ? -8.445 0.201 13.790 1.00 94.44 89 GLU A C 1
ATOM 736 O O . GLU A 1 89 ? -9.249 -0.659 14.153 1.00 94.44 89 GLU A O 1
ATOM 741 N N . ARG A 1 90 ? -7.642 0.814 14.665 1.00 93.38 90 ARG A N 1
ATOM 742 C CA . ARG A 1 90 ? -7.737 0.576 16.108 1.00 93.38 90 ARG A CA 1
ATOM 743 C C . ARG A 1 90 ? -9.068 1.087 16.664 1.00 93.38 90 ARG A C 1
ATOM 745 O O . ARG A 1 90 ? -9.682 0.388 17.470 1.00 93.38 90 ARG A O 1
ATOM 752 N N . ASP A 1 91 ? -9.490 2.274 16.237 1.00 91.19 91 ASP A N 1
ATOM 753 C CA . ASP A 1 91 ? -10.760 2.875 16.646 1.00 91.19 91 ASP A CA 1
ATOM 754 C C . ASP A 1 91 ? -11.947 1.997 16.182 1.00 91.19 91 ASP A C 1
ATOM 756 O O . ASP A 1 91 ? -12.853 1.746 16.970 1.00 91.19 91 ASP A O 1
ATOM 760 N N . GLU A 1 92 ? -11.890 1.421 14.969 1.00 87.06 92 GLU A N 1
ATOM 761 C CA . GLU A 1 92 ? -12.877 0.453 14.439 1.00 87.06 92 GLU A CA 1
ATOM 762 C C . GLU A 1 92 ? -12.970 -0.826 15.287 1.00 87.06 92 GLU A C 1
ATOM 764 O O . GLU A 1 92 ? -14.062 -1.327 15.517 1.00 87.06 92 GLU A O 1
ATOM 769 N N . LYS A 1 93 ? -11.843 -1.359 15.776 1.00 78.12 93 LYS A N 1
ATOM 770 C CA . LYS A 1 93 ? -11.825 -2.579 16.613 1.00 78.12 93 LYS A CA 1
ATOM 771 C C . LYS A 1 93 ? -12.350 -2.367 18.036 1.00 78.12 93 LYS A C 1
ATOM 773 O O . LYS A 1 93 ? -12.576 -3.349 18.737 1.00 78.12 93 LYS A O 1
ATOM 778 N N . THR A 1 94 ? -12.446 -1.116 18.482 1.00 71.94 94 THR A N 1
ATOM 779 C CA . THR A 1 94 ? -12.853 -0.762 19.853 1.00 71.94 94 THR A CA 1
ATOM 780 C C . THR A 1 94 ? -14.320 -0.314 19.920 1.00 71.94 94 THR A C 1
ATOM 782 O O . THR A 1 94 ? -14.852 -0.159 21.019 1.00 71.94 94 THR A O 1
ATOM 785 N N . ALA A 1 95 ? -14.957 -0.102 18.765 1.00 64.69 95 ALA A N 1
ATOM 786 C CA . ALA A 1 95 ? -16.364 0.263 18.612 1.00 64.69 95 ALA A CA 1
ATOM 787 C C . ALA A 1 95 ? -17.261 -0.978 18.486 1.00 64.69 95 ALA A C 1
ATOM 789 O O . ALA A 1 95 ? -18.406 -0.906 18.986 1.00 64.69 95 ALA A O 1
#

Radius of gyration: 14.6 Å; chains: 1; bounding box: 39×29×37 Å

Sequence (95 aa):
MFLDEYIPQTVRDDKREDFMRLKQHRGQSVTEYTELFKKLNKYVDPVYRTPAGVRDRYIQGLRADLKKCMGEAERASQATAYRAALRIERDEKTA

Secondary structure (DSSP, 8-state):
-TTTTTS-HHHHHHHHHHHHH--PPTT--HHHHHHHHHHHHTTS-GGG--HHHHHHHHHHHS-HHHHHT--TTGGGSHHHHHHHHHHHHHHHHH-

pLDDT: mean 86.72, std 11.38, range [49.28, 97.0]